Protein AF-A0A4W5L260-F1 (afdb_monomer)

Radius of gyration: 14.3 Å; Cα contacts (8 Å, |Δi|>4): 54; chains: 1; bounding box: 28×24×38 Å

Nearest PDB structures (foldseek):
  6e93-assembly1_A  TM=9.693E-01  e=1.706E-05  Homo sapiens
  6e94-assembly1_A  TM=9.676E-01  e=1.833E-05  Homo sapiens
  1jk1-assembly1_A  TM=8.916E-01  e=1.279E-05  Mus musculus
  8ssr-assembly2_D  TM=8.968E-01  e=5.796E-05  Homo sapiens
  5yeg-assembly1_A  TM=9.420E-01  e=1.374E-04  Homo sapiens

Organism: NCBI:txid62062

Mean predicted aligned error: 4.36 Å

InterPro domains:
  IPR013087 Zinc finger C2H2-type [PF00096] (1-23)
  IPR013087 Zinc finger C2H2-type [PF00096] (29-51)
  IPR013087 Zinc finger C2H2-type [PS00028] (3-23)
  IPR013087 Zinc finger C2H2-type [PS00028] (31-51)
  IPR013087 Zinc finger C2H2-type [PS50157] (1-28)
  IPR013087 Zinc finger C2H2-type [PS50157] (29-56)
  IPR013087 Zinc finger C2H2-type [SM00355] (1-23)
  IPR013087 Zinc finger C2H2-type [SM00355] (29-51)
  IPR036236 Zinc finger C2H2 superfamily [SSF57667] (1-51)

Solvent-accessible surface area (backbone atoms only — not comparable to full-atom values): 3572 Å² total; per-residue (Å²): 76,70,38,90,90,75,67,52,75,34,95,41,64,69,57,39,57,53,52,51,28,75,76,73,66,51,42,88,36,61,36,92,90,76,66,54,61,24,70,41,65,69,60,41,58,59,52,52,40,70,74,71,65,65,69,87,125

Sequence (57 aa):
YSCDQCGKRFTTSSQLTLHQRTHTGEKPYSCDQCGKSFGKSGDLTVHQRTHTGEKQL

pLDDT: mean 92.98, std 10.98, range [48.72, 98.31]

Foldseek 3Di:
DADPVPRDDDPDPVVNVLVVCVVVVDFPAADPVPRDGHSDPVVNVVVVCVVVVPDDD

Structure (mmCIF, N/CA/C/O backbone):
data_AF-A0A4W5L260-F1
#
_entry.id   AF-A0A4W5L260-F1
#
loop_
_atom_site.group_PDB
_atom_site.id
_atom_site.type_symbol
_atom_site.label_atom_id
_atom_site.label_alt_id
_atom_site.label_comp_id
_atom_site.label_asym_id
_atom_site.label_entity_id
_atom_site.label_seq_id
_atom_site.pdbx_PDB_ins_code
_atom_site.Cartn_x
_atom_site.Cartn_y
_atom_site.Cartn_z
_atom_site.occupancy
_atom_site.B_iso_or_equiv
_atom_site.auth_seq_id
_atom_site.auth_comp_id
_atom_site.auth_asym_id
_atom_site.auth_atom_id
_atom_site.pdbx_PDB_model_num
ATOM 1 N N . TYR A 1 1 ? 13.607 -3.802 -11.548 1.00 95.81 1 TYR A N 1
ATOM 2 C CA . TYR A 1 1 ? 12.320 -4.517 -11.449 1.00 95.81 1 TYR A CA 1
ATOM 3 C C . TYR A 1 1 ? 11.273 -3.760 -12.257 1.00 95.81 1 TYR A C 1
ATOM 5 O O . TYR A 1 1 ? 11.119 -2.568 -12.017 1.00 95.81 1 TYR A O 1
ATOM 13 N N . SER A 1 2 ? 10.638 -4.374 -13.257 1.00 97.69 2 SER A N 1
ATOM 14 C CA . SER A 1 2 ? 9.675 -3.719 -14.164 1.00 97.69 2 SE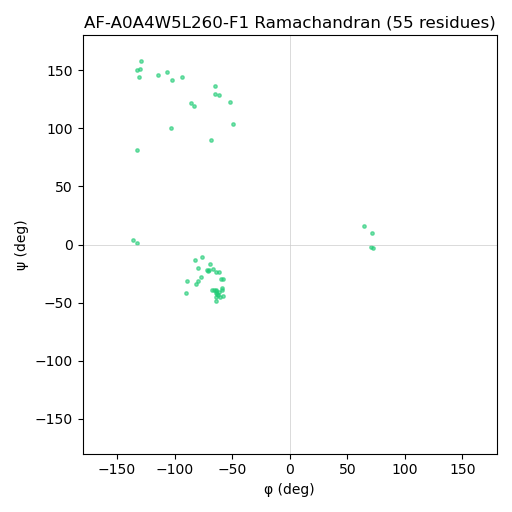R A CA 1
ATOM 15 C C . SER A 1 2 ? 8.270 -4.286 -13.998 1.00 97.69 2 SER A C 1
ATOM 17 O O . SER A 1 2 ? 8.115 -5.470 -13.727 1.00 97.69 2 SER A O 1
ATOM 19 N N . CYS A 1 3 ? 7.254 -3.440 -14.149 1.00 98.00 3 CYS A N 1
ATOM 20 C CA . CYS A 1 3 ? 5.866 -3.877 -14.212 1.00 98.00 3 CYS A CA 1
ATOM 21 C C . CYS A 1 3 ? 5.494 -4.257 -15.640 1.00 98.00 3 CYS A C 1
ATOM 23 O O . CYS A 1 3 ? 5.539 -3.405 -16.522 1.00 98.00 3 CYS A O 1
ATOM 25 N N . ASP A 1 4 ? 5.055 -5.493 -15.849 1.00 96.44 4 ASP A N 1
ATOM 26 C CA . ASP A 1 4 ? 4.705 -5.976 -17.189 1.00 96.44 4 ASP A CA 1
ATOM 27 C C . ASP A 1 4 ? 3.404 -5.360 -17.726 1.00 96.44 4 ASP A C 1
ATOM 29 O O . ASP A 1 4 ? 3.207 -5.281 -18.931 1.00 96.44 4 ASP A O 1
ATOM 33 N N . GLN A 1 5 ? 2.531 -4.859 -16.844 1.00 96.81 5 GLN A N 1
ATOM 34 C CA . GLN A 1 5 ? 1.255 -4.256 -17.247 1.00 96.81 5 GLN A CA 1
ATOM 35 C C . GLN A 1 5 ? 1.397 -2.810 -17.743 1.00 96.81 5 GLN A C 1
ATOM 37 O O . GLN A 1 5 ? 0.620 -2.371 -18.582 1.00 96.81 5 GLN A O 1
ATOM 42 N N . CYS A 1 6 ? 2.361 -2.045 -17.217 1.00 97.62 6 CYS A N 1
ATOM 43 C CA . CYS A 1 6 ? 2.491 -0.612 -17.522 1.00 97.62 6 CYS A CA 1
ATOM 44 C C . CYS A 1 6 ? 3.927 -0.144 -17.809 1.00 97.62 6 CYS A C 1
ATOM 46 O O . CYS A 1 6 ? 4.172 1.052 -17.949 1.00 97.62 6 CYS A O 1
ATOM 48 N N . GLY A 1 7 ? 4.903 -1.054 -17.842 1.00 97.50 7 GLY A N 1
ATOM 49 C CA . GLY A 1 7 ? 6.313 -0.765 -18.127 1.00 97.50 7 GLY A CA 1
ATOM 50 C C . GLY A 1 7 ? 7.067 -0.008 -17.026 1.00 97.50 7 GLY A C 1
ATOM 51 O O . GLY A 1 7 ? 8.269 0.237 -17.155 1.00 97.50 7 GLY A O 1
ATOM 52 N N . LYS A 1 8 ? 6.405 0.374 -15.925 1.00 98.25 8 LYS A N 1
ATOM 53 C CA . LYS A 1 8 ? 7.012 1.197 -14.870 1.00 98.25 8 LYS A CA 1
ATOM 54 C C . LYS A 1 8 ? 8.160 0.460 -14.176 1.00 98.25 8 LYS A C 1
ATOM 56 O O . LYS A 1 8 ? 8.047 -0.720 -13.847 1.00 98.25 8 LYS A O 1
ATOM 61 N N . ARG A 1 9 ? 9.271 1.165 -13.941 1.00 98.06 9 ARG A N 1
ATOM 62 C CA . ARG A 1 9 ? 10.495 0.610 -13.341 1.00 98.06 9 ARG A CA 1
ATOM 63 C C . ARG A 1 9 ? 10.622 1.002 -11.872 1.00 98.06 9 ARG A C 1
ATOM 65 O O . ARG A 1 9 ? 10.344 2.136 -11.498 1.00 98.06 9 ARG A O 1
ATOM 72 N N . PHE A 1 10 ? 11.106 0.059 -11.074 1.00 98.12 10 PHE A N 1
ATOM 73 C CA . PHE A 1 10 ? 11.324 0.177 -9.636 1.00 98.12 10 PHE A CA 1
ATOM 74 C C . PHE A 1 10 ? 12.735 -0.277 -9.270 1.00 98.12 10 PHE A C 1
ATOM 76 O O . PHE A 1 10 ? 13.316 -1.156 -9.929 1.00 98.12 10 PHE A O 1
ATOM 83 N N . THR A 1 11 ? 13.264 0.312 -8.198 1.00 98.31 11 THR A N 1
ATOM 84 C CA . THR A 1 11 ? 14.613 0.027 -7.696 1.00 98.31 11 THR A CA 1
ATOM 85 C C . THR A 1 11 ? 14.679 -1.290 -6.925 1.00 98.31 11 THR A C 1
ATOM 87 O O . THR A 1 11 ? 15.710 -1.954 -6.967 1.00 98.31 11 THR A O 1
ATOM 90 N N . THR A 1 12 ? 13.578 -1.730 -6.304 1.00 98.19 12 THR A N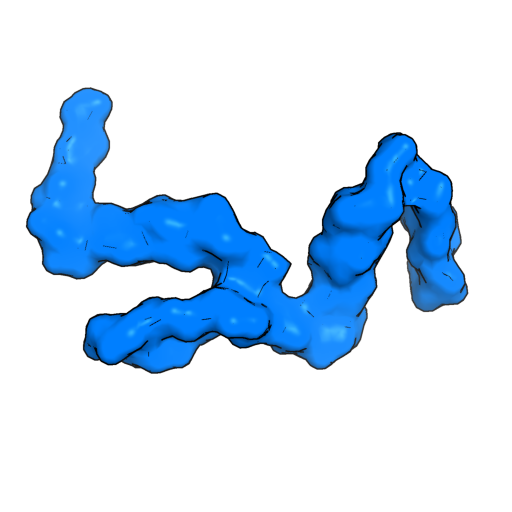 1
ATOM 91 C CA . THR A 1 12 ? 13.508 -2.994 -5.548 1.00 98.19 12 THR A CA 1
ATOM 92 C C . THR A 1 12 ? 12.318 -3.866 -5.957 1.00 98.19 12 THR A C 1
ATOM 94 O O . THR A 1 12 ? 11.323 -3.371 -6.495 1.00 98.19 12 THR A O 1
ATOM 97 N N . SER A 1 13 ? 12.410 -5.175 -5.693 1.00 97.31 13 SER A N 1
ATOM 98 C CA . SER A 1 13 ? 11.319 -6.133 -5.925 1.00 97.31 13 SER A CA 1
ATOM 99 C C . SER A 1 13 ? 10.095 -5.800 -5.077 1.00 97.31 13 SER A C 1
ATOM 101 O O . SER A 1 13 ? 8.991 -5.758 -5.606 1.00 97.31 13 SER A O 1
ATOM 103 N N . SER A 1 14 ? 10.282 -5.459 -3.798 1.00 95.69 14 SER A N 1
ATOM 104 C CA . SER A 1 14 ? 9.183 -5.106 -2.890 1.00 95.69 14 SER A CA 1
ATOM 105 C C . SER A 1 14 ? 8.367 -3.910 -3.387 1.00 95.69 14 SER A C 1
ATOM 107 O O . SER A 1 14 ? 7.146 -3.900 -3.250 1.00 95.69 14 SER A O 1
ATOM 109 N N . GLN A 1 15 ? 9.016 -2.910 -3.998 1.00 96.94 15 GLN A N 1
ATOM 110 C CA . GLN A 1 15 ? 8.313 -1.780 -4.614 1.00 96.94 15 GLN A CA 1
ATOM 111 C C . GLN A 1 15 ? 7.505 -2.208 -5.843 1.00 96.94 15 GLN A C 1
ATOM 113 O O . GLN A 1 15 ? 6.386 -1.729 -6.019 1.00 96.94 15 GLN A O 1
ATOM 118 N N . LEU A 1 16 ? 8.041 -3.118 -6.665 1.00 98.00 16 LEU A N 1
ATOM 119 C CA . LEU A 1 16 ? 7.308 -3.681 -7.797 1.00 98.00 16 LEU A CA 1
ATOM 120 C C . LEU A 1 16 ? 6.092 -4.492 -7.325 1.00 98.00 16 LEU A C 1
ATOM 122 O O . LEU A 1 16 ? 4.993 -4.249 -7.813 1.00 98.00 16 LEU A O 1
ATOM 126 N N . THR A 1 17 ? 6.256 -5.397 -6.357 1.00 96.31 17 THR A N 1
ATOM 127 C CA . THR A 1 17 ? 5.149 -6.189 -5.791 1.00 96.31 17 THR A CA 1
ATOM 128 C C . THR A 1 17 ? 4.069 -5.286 -5.210 1.00 96.31 17 THR A C 1
ATOM 130 O O . THR A 1 17 ? 2.882 -5.469 -5.466 1.00 96.31 17 THR A O 1
ATOM 133 N N . LEU A 1 18 ? 4.470 -4.253 -4.469 1.00 96.50 18 LEU A N 1
ATOM 134 C CA . LEU A 1 18 ? 3.531 -3.285 -3.926 1.00 96.50 18 LEU A CA 1
ATOM 135 C C . LEU A 1 18 ? 2.802 -2.503 -5.023 1.00 96.50 18 LEU A C 1
ATOM 137 O O . LEU A 1 18 ? 1.608 -2.243 -4.908 1.00 96.50 18 LEU A O 1
ATOM 141 N N . HIS A 1 19 ? 3.510 -2.126 -6.084 1.00 97.06 19 HIS A N 1
AT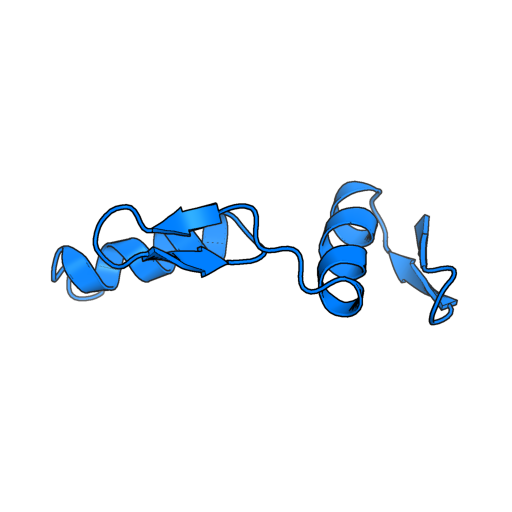OM 142 C CA . HIS A 1 19 ? 2.890 -1.489 -7.233 1.00 97.06 19 HIS A CA 1
ATOM 143 C C . HIS A 1 19 ? 1.903 -2.421 -7.942 1.00 97.06 19 HIS A C 1
ATOM 145 O O . HIS A 1 19 ? 0.835 -1.964 -8.323 1.00 97.06 19 HIS A O 1
ATOM 151 N N . GLN A 1 20 ? 2.195 -3.715 -8.079 1.00 97.56 20 GLN A N 1
ATOM 152 C CA . GLN A 1 20 ? 1.271 -4.661 -8.717 1.00 97.56 20 GLN A CA 1
ATOM 153 C C . GLN A 1 20 ? -0.100 -4.703 -8.023 1.00 97.56 20 GLN A C 1
ATOM 155 O O . GLN A 1 20 ? -1.117 -4.852 -8.699 1.00 97.56 20 GLN A O 1
ATOM 160 N N . ARG A 1 21 ? -0.156 -4.443 -6.709 1.00 96.62 21 ARG A N 1
ATOM 161 C CA . ARG A 1 21 ? -1.42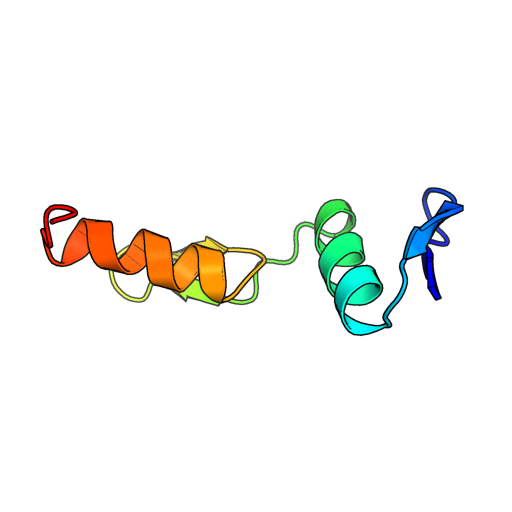0 -4.309 -5.964 1.00 96.62 21 ARG A CA 1
ATOM 162 C C . ARG A 1 21 ? -2.311 -3.166 -6.454 1.00 96.62 21 ARG A C 1
ATOM 164 O O . ARG A 1 21 ? -3.520 -3.219 -6.256 1.00 96.62 21 ARG A O 1
ATOM 171 N N . THR A 1 22 ? -1.759 -2.141 -7.112 1.00 96.25 22 THR A N 1
ATOM 172 C CA . THR A 1 22 ? -2.574 -1.064 -7.704 1.00 96.25 22 THR A CA 1
ATOM 173 C C . THR A 1 22 ? -3.357 -1.531 -8.921 1.00 96.25 22 THR A C 1
ATOM 175 O O . THR A 1 22 ? -4.357 -0.910 -9.258 1.00 96.25 22 THR A O 1
ATOM 178 N N . HIS A 1 23 ? -2.907 -2.605 -9.570 1.00 96.81 23 HIS A N 1
ATOM 179 C CA . HIS A 1 23 ? -3.601 -3.199 -10.709 1.00 96.81 23 HIS A CA 1
ATOM 180 C C . HIS A 1 23 ? -4.599 -4.266 -10.271 1.00 96.81 23 HIS A C 1
ATOM 182 O O . HIS A 1 23 ? -5.712 -4.313 -10.779 1.00 96.81 23 HIS A O 1
ATOM 188 N N . THR A 1 24 ? -4.219 -5.112 -9.310 1.00 96.31 24 THR A N 1
ATOM 189 C CA . THR A 1 24 ? -5.086 -6.201 -8.828 1.00 96.31 24 THR A CA 1
ATOM 190 C C . THR A 1 24 ? -6.143 -5.732 -7.831 1.00 96.31 24 THR A C 1
ATOM 192 O O . THR A 1 24 ? -7.124 -6.431 -7.601 1.00 96.31 24 THR A O 1
ATOM 195 N N . GLY A 1 25 ? -5.935 -4.574 -7.197 1.00 95.69 25 GLY A N 1
ATOM 196 C CA . GLY A 1 25 ? -6.769 -4.109 -6.091 1.00 95.69 25 GLY A CA 1
ATOM 197 C C . GLY A 1 25 ? -6.561 -4.896 -4.793 1.00 95.69 25 GLY A C 1
ATOM 198 O O . GLY A 1 25 ? -7.332 -4.708 -3.853 1.00 95.69 25 GLY A O 1
ATOM 199 N N . GLU A 1 26 ? -5.538 -5.754 -4.718 1.00 97.38 26 GLU A N 1
ATOM 200 C CA . GLU A 1 26 ? -5.227 -6.552 -3.532 1.00 97.38 26 GLU A CA 1
ATOM 201 C C . GLU A 1 26 ? -4.901 -5.651 -2.332 1.00 97.38 26 GLU A C 1
ATOM 203 O O . GLU A 1 26 ? -4.051 -4.754 -2.392 1.00 97.38 26 GLU A O 1
ATOM 208 N N . LYS A 1 27 ? -5.571 -5.909 -1.207 1.00 96.75 27 LYS A N 1
ATOM 209 C CA . LYS A 1 27 ? -5.397 -5.162 0.041 1.00 96.75 27 LYS A CA 1
ATOM 210 C C . LYS A 1 27 ? -5.244 -6.134 1.212 1.00 96.75 27 LYS A C 1
ATOM 212 O O . LYS A 1 27 ? -6.223 -6.388 1.905 1.00 96.75 27 LYS A O 1
ATOM 217 N N . PRO A 1 28 ? -4.036 -6.685 1.434 1.00 96.38 28 PRO A N 1
ATOM 218 C CA . PRO A 1 28 ? -3.818 -7.746 2.423 1.00 96.38 28 PRO A CA 1
ATOM 219 C C . PRO A 1 28 ? -3.961 -7.287 3.874 1.00 96.38 28 PRO A C 1
ATOM 221 O O . PRO A 1 28 ? -4.041 -8.112 4.775 1.00 96.38 28 PRO A O 1
ATOM 224 N N . TYR A 1 29 ? -3.912 -5.977 4.115 1.00 97.38 29 TYR A N 1
ATOM 225 C CA . TYR A 1 29 ? -3.852 -5.419 5.458 1.00 97.38 29 TYR A CA 1
ATOM 226 C C . TYR A 1 29 ? -5.220 -4.876 5.847 1.00 97.38 29 TYR A C 1
ATOM 228 O O . TYR A 1 29 ? -5.587 -3.779 5.430 1.00 97.38 29 TYR A O 1
ATOM 236 N N . SER A 1 30 ? -5.974 -5.633 6.634 1.00 98.00 30 SER A N 1
ATOM 237 C CA . SER A 1 30 ? -7.283 -5.233 7.152 1.00 98.00 30 SER A CA 1
ATOM 238 C C . SER A 1 30 ? -7.177 -4.596 8.535 1.00 98.00 30 SER A C 1
ATOM 240 O O . SER A 1 30 ? -6.365 -4.993 9.364 1.00 98.00 30 SER A O 1
ATOM 242 N N . CYS A 1 31 ? -8.018 -3.601 8.794 1.00 97.12 31 CYS A N 1
ATOM 243 C CA . CYS A 1 31 ? -8.226 -3.066 10.128 1.00 97.12 31 CYS A CA 1
ATOM 244 C C . CYS A 1 31 ? -9.241 -3.928 10.877 1.00 97.12 31 CYS A C 1
ATOM 246 O O . CYS A 1 31 ? -10.402 -3.978 10.480 1.00 97.12 31 CYS A O 1
ATOM 248 N N . ASP A 1 32 ? -8.833 -4.527 11.991 1.00 95.81 32 ASP A N 1
ATOM 249 C CA . ASP A 1 32 ? -9.711 -5.401 12.781 1.00 95.81 32 ASP A CA 1
ATOM 250 C C . ASP A 1 32 ? -10.880 -4.654 13.441 1.00 95.81 32 ASP A C 1
ATOM 252 O O . ASP A 1 32 ? -11.901 -5.253 13.759 1.00 95.81 32 ASP A O 1
ATOM 256 N N . GLN A 1 33 ? -10.764 -3.334 13.617 1.00 95.38 33 GLN A N 1
ATOM 257 C CA . GLN A 1 33 ? -11.809 -2.528 14.253 1.00 95.38 33 GLN A CA 1
ATOM 258 C C . GLN A 1 33 ? -12.945 -2.143 13.297 1.00 95.38 33 GLN A C 1
ATOM 260 O O . GLN A 1 33 ? -14.089 -2.033 13.722 1.00 95.38 33 GLN A O 1
ATOM 265 N N . CYS A 1 34 ? -12.654 -1.910 12.011 1.00 96.75 34 CYS A N 1
ATOM 266 C CA . CYS A 1 34 ? -13.645 -1.395 11.052 1.00 96.75 34 CYS A CA 1
ATOM 267 C C . CYS A 1 34 ? -13.700 -2.148 9.713 1.00 96.75 34 CYS A C 1
ATOM 269 O O . CYS A 1 34 ? -14.437 -1.751 8.813 1.00 96.75 34 CYS A O 1
ATOM 271 N N . GLY A 1 35 ? -12.890 -3.193 9.532 1.00 96.62 35 GLY A N 1
ATOM 272 C CA . GLY A 1 35 ? -12.811 -3.994 8.305 1.00 96.62 35 GLY A CA 1
ATOM 273 C C . GLY A 1 35 ? -12.138 -3.298 7.114 1.00 96.62 35 GLY A C 1
ATOM 274 O O . GLY A 1 35 ? -11.956 -3.906 6.056 1.00 96.62 35 GLY A O 1
ATOM 275 N N . LYS A 1 36 ? -11.738 -2.024 7.242 1.00 97.56 36 LYS A N 1
ATOM 276 C CA . LYS A 1 36 ? -11.118 -1.278 6.140 1.00 97.56 36 LYS A CA 1
ATOM 277 C C . LYS A 1 36 ? -9.770 -1.892 5.766 1.00 97.56 36 LYS A C 1
ATOM 279 O O . LYS A 1 36 ? -8.922 -2.095 6.627 1.00 97.56 36 LYS A O 1
ATOM 284 N N . SER A 1 37 ? -9.574 -2.156 4.477 1.00 97.38 37 SER A N 1
ATOM 285 C CA . SER A 1 37 ? -8.373 -2.825 3.965 1.00 97.38 37 SER A CA 1
ATOM 286 C C . SER A 1 37 ? -7.433 -1.869 3.222 1.00 97.38 37 SER A C 1
ATOM 288 O O . SER A 1 37 ? -7.881 -0.917 2.575 1.00 97.38 37 SER A O 1
ATOM 290 N N . PHE A 1 38 ? -6.131 -2.147 3.285 1.00 96.69 38 PHE A N 1
ATOM 291 C CA . PHE A 1 38 ? -5.036 -1.338 2.748 1.00 96.69 38 PHE A CA 1
ATOM 292 C C . PHE A 1 38 ? -4.044 -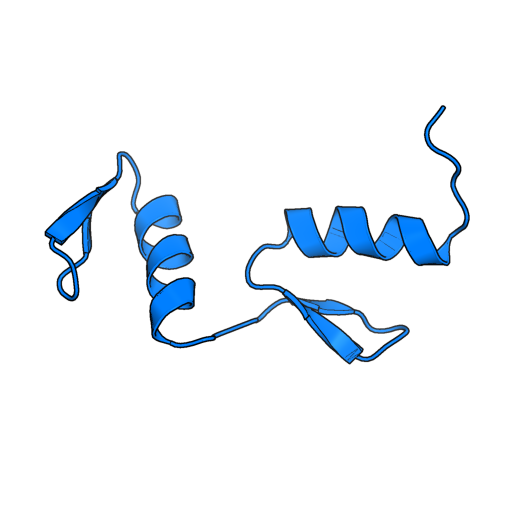2.197 1.952 1.00 96.69 38 PHE A C 1
ATOM 294 O O . PHE A 1 38 ? -3.837 -3.376 2.237 1.00 96.69 38 PHE A O 1
ATOM 301 N N . GLY A 1 39 ? -3.400 -1.592 0.949 1.00 95.69 39 GLY A N 1
ATOM 302 C CA . GLY A 1 39 ? -2.367 -2.252 0.138 1.00 95.69 39 GLY A CA 1
ATOM 303 C C . GLY A 1 39 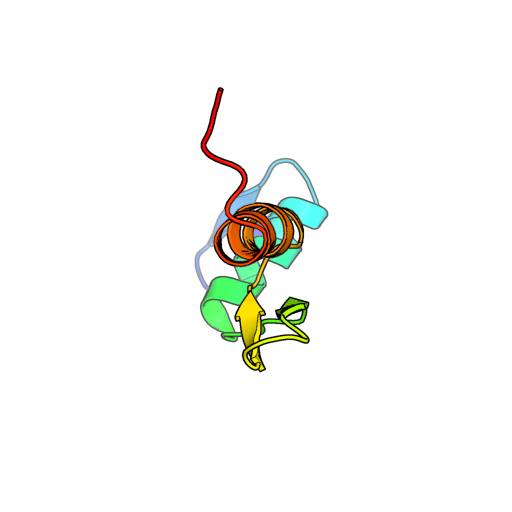? -0.976 -2.256 0.786 1.00 95.69 39 GLY A C 1
ATOM 304 O O . GLY A 1 39 ? -0.094 -2.992 0.338 1.00 95.69 39 GLY A O 1
ATOM 305 N N . LYS A 1 40 ? -0.774 -1.452 1.840 1.00 95.44 40 LYS A N 1
ATOM 306 C CA . LYS A 1 40 ? 0.485 -1.291 2.586 1.00 95.44 40 LYS A CA 1
ATOM 307 C C . LYS A 1 40 ? 0.237 -1.410 4.084 1.00 95.44 40 LYS A C 1
ATOM 309 O O . LYS A 1 40 ? -0.757 -0.890 4.582 1.00 95.44 40 LYS A O 1
ATOM 314 N N . SER A 1 41 ? 1.193 -1.999 4.798 1.00 95.25 41 SER A N 1
ATOM 315 C CA . SER A 1 41 ? 1.174 -2.058 6.262 1.00 95.25 41 SER A CA 1
ATOM 316 C C . SER A 1 41 ? 1.267 -0.668 6.895 1.00 95.25 41 SER A C 1
ATOM 318 O O . SER A 1 41 ? 0.513 -0.375 7.811 1.00 95.25 41 SER A O 1
ATOM 320 N N . GLY A 1 42 ? 2.124 0.215 6.368 1.00 94.88 42 GLY A N 1
ATOM 321 C CA . GLY A 1 42 ? 2.268 1.584 6.879 1.00 94.88 42 GLY A CA 1
ATOM 322 C C . GLY A 1 42 ? 0.966 2.390 6.826 1.00 94.88 42 GLY A C 1
ATOM 323 O O . GLY A 1 42 ? 0.645 3.091 7.782 1.00 94.88 42 GLY A O 1
ATOM 324 N N . ASP A 1 43 ? 0.176 2.228 5.759 1.00 95.75 43 ASP A N 1
ATOM 325 C CA . ASP A 1 43 ? -1.126 2.892 5.624 1.00 95.75 43 ASP A CA 1
ATOM 326 C C . ASP A 1 43 ? -2.123 2.373 6.676 1.00 95.75 43 ASP A C 1
ATOM 328 O O . ASP A 1 43 ? -2.858 3.166 7.265 1.00 95.75 43 ASP A O 1
ATOM 332 N N . LEU A 1 44 ? -2.114 1.062 6.962 1.00 96.56 44 LEU A N 1
ATOM 333 C CA . LEU A 1 44 ? -2.906 0.476 8.049 1.00 96.56 44 LEU A CA 1
ATOM 334 C C . LEU A 1 44 ? -2.457 1.011 9.417 1.00 96.56 44 LEU A C 1
ATOM 336 O O . LEU A 1 44 ? -3.305 1.391 10.218 1.00 96.56 44 LEU A O 1
ATOM 340 N N . THR A 1 45 ? -1.151 1.087 9.683 1.00 95.56 45 THR A N 1
ATOM 341 C CA . THR A 1 45 ? -0.623 1.617 10.951 1.00 95.56 45 THR A CA 1
ATOM 342 C C . THR A 1 45 ? -1.043 3.068 11.171 1.00 95.56 45 THR A C 1
ATOM 344 O O . THR A 1 45 ? -1.487 3.421 12.261 1.00 95.56 45 THR A O 1
ATOM 347 N N . VAL A 1 46 ? -0.944 3.914 10.141 1.00 95.06 46 VAL A N 1
ATOM 348 C CA . VAL A 1 46 ? -1.420 5.305 10.213 1.00 95.06 46 VAL A CA 1
ATOM 349 C C . VAL A 1 46 ? -2.931 5.344 10.428 1.00 95.06 46 VAL A C 1
ATOM 351 O O . VAL A 1 46 ? -3.408 6.108 11.263 1.00 95.06 46 VAL A O 1
ATOM 354 N N . HIS A 1 47 ? -3.686 4.494 9.731 1.00 95.44 47 HIS A N 1
ATOM 355 C CA . HIS A 1 47 ? -5.128 4.402 9.922 1.00 95.44 47 HIS A CA 1
ATOM 356 C C . HIS A 1 47 ? -5.514 3.971 11.342 1.00 95.44 47 HIS A C 1
ATOM 358 O O . HIS A 1 47 ? -6.441 4.534 11.906 1.00 95.44 47 HIS A O 1
ATOM 364 N N . GLN A 1 48 ? -4.811 3.020 11.957 1.00 94.81 48 GLN A N 1
ATOM 365 C CA . GLN A 1 48 ? -5.131 2.560 13.312 1.00 94.81 48 GLN A CA 1
ATOM 366 C C . GLN A 1 48 ? -5.062 3.689 14.351 1.00 94.81 48 GLN A C 1
ATOM 368 O O . GLN A 1 48 ? -5.856 3.695 15.291 1.00 94.81 48 GLN A O 1
ATOM 373 N N . ARG A 1 49 ? -4.207 4.698 14.134 1.00 93.12 49 ARG A N 1
ATOM 374 C CA . ARG A 1 49 ? -4.133 5.897 14.989 1.00 93.12 49 ARG A CA 1
ATOM 375 C C . ARG A 1 49 ? -5.413 6.734 14.966 1.00 93.12 49 ARG A C 1
ATOM 377 O O . ARG A 1 49 ? -5.691 7.451 15.921 1.00 93.12 49 ARG A O 1
ATOM 384 N N . THR A 1 50 ? -6.233 6.633 13.913 1.00 92.75 50 THR A N 1
ATOM 385 C CA . THR A 1 50 ? -7.526 7.337 13.874 1.00 92.75 50 T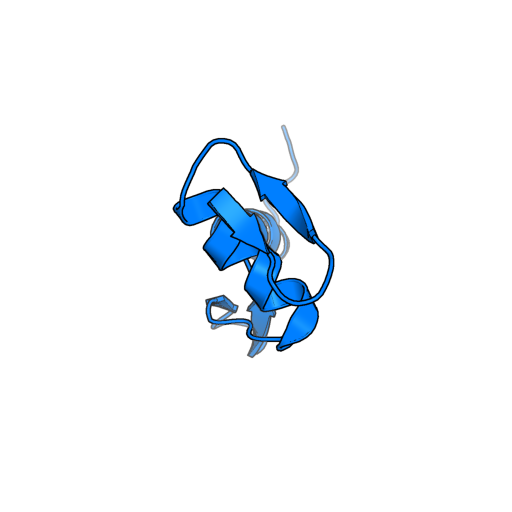HR A CA 1
ATOM 386 C C . THR A 1 50 ? -8.536 6.750 14.854 1.00 92.75 50 THR A C 1
ATOM 388 O O . THR A 1 50 ? -9.479 7.441 15.221 1.00 92.75 50 THR A O 1
ATOM 391 N N . HIS A 1 51 ? -8.352 5.494 15.274 1.00 92.31 51 HIS A N 1
ATOM 392 C CA . HIS A 1 51 ? -9.235 4.839 16.241 1.00 92.31 51 HIS A CA 1
ATOM 393 C C . HIS A 1 51 ? -8.801 5.059 17.686 1.00 92.31 51 HIS A C 1
ATOM 395 O O . HIS A 1 51 ? -9.643 5.129 18.574 1.00 92.31 51 HIS A O 1
ATOM 401 N N . THR A 1 52 ? -7.495 5.188 17.935 1.00 85.12 52 THR A N 1
ATOM 402 C CA . THR A 1 52 ? -6.967 5.421 19.288 1.00 85.12 52 THR A CA 1
ATOM 403 C C . THR A 1 52 ? -7.158 6.862 19.756 1.00 85.12 52 THR A C 1
ATOM 405 O O . THR A 1 52 ? -6.959 7.151 20.932 1.00 85.12 52 THR A O 1
ATOM 408 N N . GLY A 1 53 ? -7.548 7.776 18.860 1.00 72.75 53 GLY A 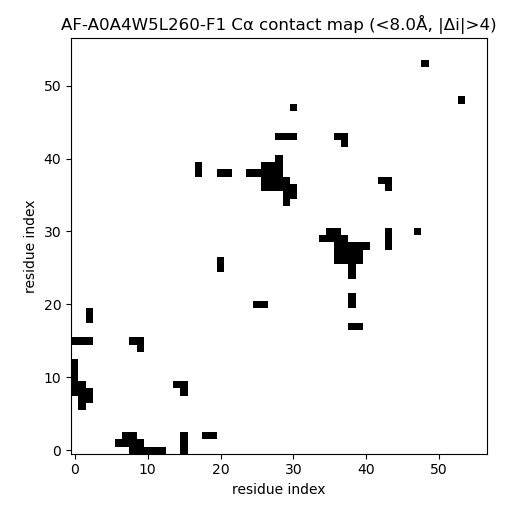N 1
ATOM 409 C CA . GLY A 1 53 ? -7.685 9.194 19.188 1.00 72.75 53 GLY A CA 1
ATOM 410 C C . GLY A 1 53 ? -6.352 9.853 19.554 1.00 72.75 53 GLY A C 1
ATOM 411 O O . GLY A 1 53 ? -6.356 10.950 20.113 1.00 72.75 53 GLY A O 1
ATOM 412 N N . GLU A 1 54 ? -5.217 9.213 19.239 1.00 63.38 54 GLU A N 1
ATOM 413 C CA . GLU A 1 54 ? -3.887 9.793 19.415 1.00 63.38 54 GLU A CA 1
ATOM 414 C C . GLU A 1 54 ? -3.721 10.948 18.427 1.00 63.38 54 GLU A C 1
ATOM 416 O O . GLU A 1 54 ? -3.311 10.803 17.273 1.00 63.38 54 GLU A O 1
ATOM 421 N N . LYS A 1 55 ? -4.116 12.124 18.911 1.00 53.50 55 LYS A N 1
ATOM 422 C CA . LYS A 1 55 ? -3.871 13.422 18.303 1.00 53.50 55 LYS A CA 1
ATOM 423 C C . LYS A 1 55 ? -2.372 13.516 18.028 1.00 53.50 55 LYS A C 1
ATOM 425 O O . LYS A 1 55 ? -1.568 13.354 18.940 1.00 53.50 55 LYS A O 1
ATOM 430 N N . GLN A 1 56 ? -2.031 13.740 16.762 1.00 57.00 56 GLN A N 1
ATOM 431 C CA . GLN A 1 56 ? -0.680 14.018 16.291 1.00 57.00 56 GLN A CA 1
ATOM 432 C C . GLN A 1 56 ? -0.082 15.130 17.177 1.00 57.00 56 GLN A C 1
ATOM 434 O O . GLN A 1 56 ? -0.527 16.274 17.083 1.00 57.00 56 GLN A O 1
ATOM 439 N N . LEU A 1 57 ? 0.815 14.766 18.102 1.00 48.72 57 LEU A N 1
ATOM 440 C CA . LEU A 1 57 ? 1.657 15.716 18.837 1.00 48.72 57 LEU A CA 1
ATOM 441 C C . LEU A 1 57 ? 2.693 16.312 17.884 1.00 48.72 57 L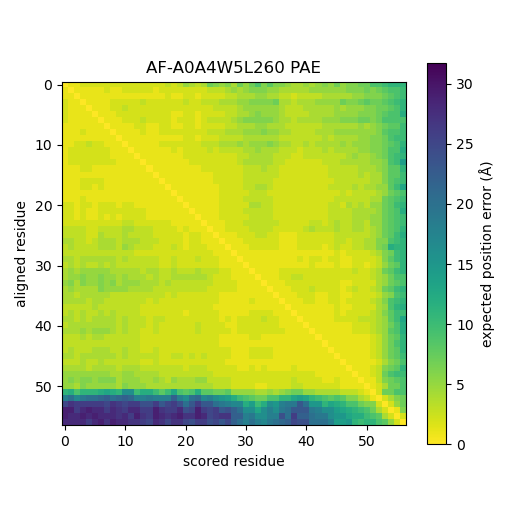EU A C 1
ATOM 443 O O . LEU A 1 57 ? 3.201 15.551 17.025 1.00 48.72 57 LEU A O 1
#

Secondary structure (DSSP, 8-state):
-B-TTT--B-SSHHHHHHHHHHHH----EE-TTT--EESSHHHHHHHHHHHHT----